Protein AF-A0A972MCS2-F1 (afdb_monomer_lite)

Structure (mmCIF, N/CA/C/O backbone):
data_AF-A0A972MCS2-F1
#
_entry.id   AF-A0A972MCS2-F1
#
loop_
_atom_site.group_PDB
_atom_site.id
_atom_site.type_symbol
_atom_site.label_atom_id
_atom_site.label_alt_id
_atom_site.label_comp_id
_atom_site.label_asym_id
_atom_site.label_entity_id
_atom_site.label_seq_id
_atom_site.pdbx_PDB_ins_code
_atom_site.Cartn_x
_atom_site.Cartn_y
_atom_site.Cartn_z
_atom_site.occupancy
_atom_site.B_iso_or_equiv
_atom_site.auth_seq_id
_atom_site.auth_comp_id
_atom_site.auth_asym_id
_atom_site.auth_atom_id
_atom_site.pdbx_PDB_model_num
ATOM 1 N N . MET A 1 1 ? -20.509 10.489 -13.230 1.00 62.28 1 MET A N 1
ATOM 2 C CA . MET A 1 1 ? -21.409 9.533 -12.546 1.00 62.28 1 MET A CA 1
ATOM 3 C C . MET A 1 1 ? -21.069 9.502 -11.069 1.00 62.28 1 MET A C 1
ATOM 5 O O . MET A 1 1 ? -19.892 9.524 -10.734 1.00 62.28 1 MET A O 1
ATOM 9 N N . ALA A 1 2 ? -22.072 9.491 -10.195 1.00 85.56 2 ALA A N 1
ATOM 10 C CA . ALA A 1 2 ? -21.842 9.295 -8.769 1.00 85.56 2 ALA A CA 1
ATOM 11 C C . ALA A 1 2 ? -21.714 7.794 -8.468 1.00 85.56 2 ALA A C 1
ATOM 13 O O . ALA A 1 2 ? -22.465 7.001 -9.027 1.00 85.56 2 ALA A O 1
ATOM 14 N N . LEU A 1 3 ? -20.792 7.420 -7.576 1.00 90.38 3 LEU A N 1
ATOM 15 C CA . LEU A 1 3 ? -20.652 6.035 -7.112 1.00 90.38 3 LEU A CA 1
ATOM 16 C C . LEU A 1 3 ? -21.937 5.548 -6.430 1.00 90.38 3 LEU A C 1
ATOM 18 O O . LEU A 1 3 ? -22.571 6.307 -5.677 1.00 90.38 3 LEU A O 1
ATOM 22 N N . SER A 1 4 ? -22.273 4.275 -6.638 1.00 93.69 4 SER A N 1
ATOM 23 C CA . SER A 1 4 ? -23.415 3.627 -5.995 1.00 93.69 4 SER A CA 1
ATOM 24 C C . SER A 1 4 ? -23.237 3.571 -4.472 1.00 93.69 4 SER A C 1
ATOM 26 O O . SER A 1 4 ? -22.130 3.685 -3.934 1.00 93.69 4 SER A O 1
ATOM 28 N N . LYS A 1 5 ? -24.336 3.375 -3.730 1.00 93.75 5 LYS A N 1
ATOM 29 C CA . LYS A 1 5 ? -24.258 3.176 -2.270 1.00 93.75 5 LYS A CA 1
ATOM 30 C C . LYS A 1 5 ? -23.410 1.948 -1.915 1.00 93.75 5 LYS A C 1
ATOM 32 O O . LYS A 1 5 ? -22.656 1.996 -0.946 1.00 93.75 5 LYS A O 1
ATOM 37 N N . LYS A 1 6 ? -23.497 0.885 -2.721 1.00 93.25 6 LYS A N 1
ATOM 38 C CA . LYS A 1 6 ? -22.739 -0.357 -2.532 1.00 93.25 6 LYS A CA 1
ATOM 39 C C . LYS A 1 6 ? -21.243 -0.122 -2.742 1.00 93.25 6 LYS A C 1
ATOM 41 O O . LYS A 1 6 ? -20.455 -0.499 -1.880 1.00 93.25 6 LYS A O 1
ATOM 46 N N . GLN A 1 7 ? -20.863 0.585 -3.808 1.00 94.31 7 GLN A N 1
ATOM 47 C CA . GLN A 1 7 ? -19.472 0.978 -4.069 1.00 94.31 7 GLN A CA 1
ATOM 48 C C . GLN A 1 7 ? -18.905 1.842 -2.944 1.00 94.31 7 GLN A C 1
ATOM 50 O O . GLN A 1 7 ? -17.825 1.558 -2.433 1.00 94.31 7 GLN A O 1
ATOM 55 N N . LYS A 1 8 ? -19.650 2.861 -2.498 1.00 94.75 8 LYS A N 1
ATOM 56 C CA . LYS A 1 8 ? -19.229 3.729 -1.385 1.00 94.75 8 LYS A CA 1
ATOM 57 C C . LYS A 1 8 ? -19.001 2.939 -0.097 1.00 94.75 8 LYS A C 1
ATOM 59 O O . LYS A 1 8 ? -17.999 3.163 0.579 1.00 94.75 8 LYS A O 1
ATOM 64 N N . GLN A 1 9 ? -19.895 2.005 0.229 1.00 95.88 9 GLN A N 1
ATOM 65 C CA . GLN A 1 9 ? -19.744 1.166 1.417 1.00 95.88 9 GLN A CA 1
ATOM 66 C C . GLN A 1 9 ? -18.555 0.206 1.293 1.00 95.88 9 GLN A C 1
ATOM 68 O O . GLN A 1 9 ? -17.789 0.066 2.243 1.00 95.88 9 GLN A O 1
ATOM 73 N N . ALA A 1 10 ? -18.363 -0.412 0.125 1.00 94.88 10 ALA A N 1
ATOM 74 C CA . ALA A 1 10 ? -17.229 -1.294 -0.132 1.00 94.88 10 ALA A CA 1
ATOM 75 C C . ALA A 1 10 ? -15.892 -0.545 -0.012 1.00 94.88 10 ALA A C 1
ATOM 77 O O . ALA A 1 10 ? -14.982 -1.027 0.658 1.00 94.88 10 ALA A O 1
ATOM 78 N N . ILE A 1 11 ? -15.799 0.666 -0.573 1.00 94.19 11 ILE A N 1
ATOM 79 C CA . ILE A 1 11 ? -14.618 1.529 -0.438 1.00 94.19 11 ILE A CA 1
ATOM 80 C C . ILE A 1 11 ? -14.395 1.910 1.029 1.00 94.19 11 ILE A C 1
ATOM 82 O O . ILE A 1 11 ? -13.271 1.825 1.513 1.00 94.19 11 ILE A O 1
ATOM 86 N N . LYS A 1 12 ? -15.447 2.280 1.771 1.00 95.31 12 LYS A N 1
ATOM 87 C CA . LYS A 1 12 ? -15.327 2.618 3.199 1.00 95.31 12 LYS A CA 1
ATOM 88 C C . LYS A 1 12 ? -14.786 1.442 4.018 1.00 95.31 12 LYS A C 1
ATOM 90 O O . LYS A 1 12 ? -13.861 1.631 4.803 1.00 95.31 12 LYS A O 1
ATOM 95 N N . ASN A 1 13 ? -15.334 0.246 3.809 1.00 95.81 13 ASN A N 1
ATOM 96 C CA . ASN A 1 13 ? -14.887 -0.968 4.492 1.00 95.81 13 ASN A CA 1
ATOM 97 C C . ASN A 1 13 ? -13.436 -1.303 4.134 1.00 95.81 13 ASN A C 1
ATOM 99 O O . ASN A 1 13 ? -12.649 -1.629 5.016 1.00 95.81 13 ASN A O 1
ATOM 103 N N . LEU A 1 14 ? -13.070 -1.160 2.858 1.00 93.62 14 LEU A N 1
ATOM 104 C CA . LEU A 1 14 ? -11.707 -1.370 2.387 1.00 93.62 14 LEU A CA 1
ATOM 105 C C . LEU A 1 14 ? -10.715 -0.424 3.077 1.00 93.62 14 LEU A C 1
ATOM 107 O O . LEU A 1 14 ? -9.687 -0.871 3.580 1.00 93.62 14 LEU A O 1
ATOM 111 N N . LEU A 1 15 ? -11.022 0.876 3.115 1.00 92.56 15 LEU A N 1
ATOM 112 C CA . LEU A 1 15 ? -10.172 1.877 3.764 1.00 92.56 15 LEU A CA 1
ATOM 113 C C . LEU A 1 15 ? -10.005 1.579 5.258 1.00 92.56 15 LEU A C 1
ATOM 115 O O . LEU A 1 15 ? -8.877 1.582 5.747 1.00 92.56 15 LEU A O 1
ATOM 119 N N . ALA A 1 16 ? -11.104 1.280 5.959 1.00 93.75 16 ALA A N 1
ATOM 120 C CA . ALA A 1 16 ? -11.075 0.930 7.378 1.00 93.75 16 ALA A CA 1
ATOM 121 C C . ALA A 1 16 ? -10.184 -0.293 7.628 1.00 93.75 16 ALA A C 1
ATOM 123 O O . ALA A 1 16 ? -9.227 -0.206 8.392 1.00 93.75 16 ALA A O 1
ATOM 124 N N . GLN A 1 17 ? -10.407 -1.378 6.884 1.00 93.12 17 GLN A N 1
ATOM 125 C CA . GLN A 1 17 ? -9.628 -2.607 7.011 1.00 93.12 17 GLN A CA 1
ATOM 126 C C . GLN A 1 17 ? -8.134 -2.381 6.734 1.00 93.12 17 GLN A C 1
ATOM 128 O O . GLN A 1 17 ? -7.281 -2.929 7.428 1.00 93.12 17 GLN A O 1
ATOM 133 N N . LYS A 1 18 ? -7.778 -1.573 5.726 1.00 90.81 18 LYS A N 1
ATOM 134 C CA . LYS A 1 18 ? -6.369 -1.271 5.417 1.00 90.81 18 LYS A CA 1
ATOM 135 C C . LYS A 1 18 ? -5.689 -0.493 6.536 1.00 90.81 18 LYS A C 1
ATOM 137 O O . LYS A 1 18 ? -4.538 -0.789 6.852 1.00 90.81 18 LYS A O 1
ATOM 142 N N . ILE A 1 19 ? -6.386 0.481 7.119 1.00 90.31 19 ILE A N 1
ATOM 143 C CA . ILE A 1 19 ? -5.873 1.278 8.236 1.00 90.31 19 ILE A CA 1
ATOM 144 C C . ILE A 1 19 ? -5.729 0.400 9.483 1.00 90.31 19 ILE A C 1
ATOM 146 O O . ILE A 1 19 ? -4.661 0.397 10.087 1.00 90.31 19 ILE A O 1
ATOM 150 N N . GLU A 1 20 ? -6.752 -0.384 9.824 1.00 92.44 20 GLU A N 1
ATOM 151 C CA . GLU A 1 20 ? -6.740 -1.305 10.969 1.00 92.44 20 GLU A CA 1
ATOM 152 C C . GLU A 1 20 ? -5.617 -2.335 10.858 1.00 92.44 20 GLU A C 1
ATOM 154 O O . GLU A 1 20 ? -4.823 -2.480 11.785 1.00 92.44 20 GLU A O 1
ATOM 159 N N . ASN A 1 21 ? -5.479 -2.984 9.699 1.00 91.06 21 ASN A N 1
ATOM 160 C CA . ASN A 1 21 ? -4.393 -3.932 9.461 1.00 91.06 21 ASN A CA 1
ATOM 161 C C . ASN A 1 21 ? -3.031 -3.258 9.616 1.00 91.06 21 ASN A C 1
ATOM 163 O O . ASN A 1 21 ? -2.140 -3.817 10.249 1.00 91.06 21 ASN A O 1
ATOM 167 N N . LYS A 1 22 ? -2.863 -2.045 9.073 1.00 88.75 22 LYS A N 1
ATOM 168 C CA . LYS A 1 22 ? -1.593 -1.330 9.192 1.00 88.75 22 LYS A CA 1
ATOM 169 C C . LYS A 1 22 ? -1.300 -0.964 10.641 1.00 88.75 22 LYS A C 1
ATOM 171 O O . LYS A 1 22 ? -0.171 -1.144 11.061 1.00 88.75 22 LYS A O 1
ATOM 176 N N . LEU A 1 23 ? -2.288 -0.507 11.406 1.00 89.38 23 LEU A N 1
ATOM 177 C CA . LEU A 1 23 ? -2.135 -0.226 12.836 1.00 89.38 23 LEU A CA 1
ATOM 178 C C . LEU A 1 23 ? -1.765 -1.483 13.635 1.00 89.38 23 LEU A C 1
ATOM 180 O O . LEU A 1 23 ? -0.902 -1.411 14.503 1.00 89.38 23 LEU A O 1
ATOM 184 N N . ALA A 1 24 ? -2.387 -2.622 13.327 1.00 91.19 24 ALA A N 1
ATOM 185 C CA . ALA A 1 24 ? -2.178 -3.873 14.050 1.00 91.19 24 ALA A CA 1
ATOM 186 C C . ALA A 1 24 ? -0.823 -4.532 13.752 1.00 91.19 24 ALA A C 1
ATOM 188 O O . ALA A 1 24 ? -0.244 -5.162 14.633 1.00 91.19 24 ALA A O 1
ATOM 189 N N . THR A 1 25 ? -0.321 -4.414 12.519 1.00 89.38 25 THR A N 1
ATOM 190 C CA . THR A 1 25 ? 0.887 -5.127 12.072 1.00 89.38 25 THR A CA 1
ATOM 191 C C . THR A 1 25 ? 2.080 -4.213 11.815 1.00 89.38 25 THR A C 1
ATOM 193 O O . THR A 1 25 ? 3.063 -4.661 11.224 1.00 89.38 25 THR A O 1
ATOM 196 N N . TYR A 1 26 ? 1.990 -2.919 12.130 1.00 87.62 26 TYR A N 1
ATOM 197 C CA . TYR A 1 26 ? 3.087 -2.003 11.851 1.00 87.62 26 TYR A CA 1
ATOM 198 C C . TYR A 1 26 ? 4.284 -2.308 12.749 1.00 87.62 26 TYR A C 1
ATOM 200 O O . TYR A 1 26 ? 4.217 -2.160 13.967 1.00 87.62 26 TYR A O 1
ATOM 208 N N . ASP A 1 27 ? 5.389 -2.663 12.105 1.00 82.62 27 ASP A N 1
ATOM 209 C CA . ASP A 1 27 ? 6.705 -2.729 12.715 1.00 82.62 27 ASP A CA 1
ATOM 210 C C . ASP A 1 27 ? 7.585 -1.619 12.134 1.00 82.62 27 ASP A C 1
ATOM 212 O O . ASP A 1 27 ? 7.452 -1.232 10.966 1.00 82.62 27 ASP A O 1
ATOM 216 N N . ARG A 1 28 ? 8.462 -1.060 12.965 1.00 80.00 28 ARG A N 1
ATOM 217 C CA . ARG A 1 28 ? 9.336 0.033 12.544 1.00 80.00 28 ARG A CA 1
ATOM 218 C C . ARG A 1 28 ? 10.394 -0.496 11.584 1.00 80.00 28 ARG A C 1
ATOM 220 O O . ARG A 1 28 ? 11.207 -1.329 11.954 1.00 80.00 28 ARG A O 1
ATOM 227 N N . GLU A 1 29 ? 10.450 0.088 10.389 1.00 74.94 29 GLU A N 1
ATOM 228 C CA . GLU A 1 29 ? 11.453 -0.262 9.371 1.00 74.94 29 GLU A CA 1
ATOM 229 C C . GLU A 1 29 ? 12.895 0.020 9.834 1.00 74.94 29 GLU A C 1
ATOM 231 O O . GLU A 1 29 ? 13.819 -0.706 9.478 1.00 74.94 29 GLU A O 1
ATOM 236 N N . THR A 1 30 ? 13.104 1.069 10.637 1.00 81.12 30 THR A N 1
ATOM 237 C CA . THR A 1 30 ? 14.406 1.393 11.234 1.00 81.12 30 THR A CA 1
ATOM 238 C C . THR A 1 30 ? 14.246 2.186 12.529 1.00 81.12 30 THR A C 1
ATOM 240 O O . THR A 1 30 ? 13.333 3.003 12.678 1.00 81.12 30 THR A O 1
ATOM 243 N N . THR A 1 31 ? 15.161 1.968 13.472 1.00 79.81 31 THR A N 1
ATOM 244 C CA . THR A 1 31 ? 15.305 2.771 14.697 1.00 79.81 31 THR A CA 1
ATOM 245 C C . THR A 1 31 ? 16.352 3.877 14.552 1.00 79.81 31 THR A C 1
ATOM 247 O O . THR A 1 31 ? 16.328 4.846 15.310 1.00 79.81 31 THR A O 1
ATOM 250 N N . SER A 1 32 ? 17.249 3.776 13.565 1.00 87.31 32 SER A N 1
ATOM 251 C CA . SER A 1 32 ? 18.300 4.762 13.315 1.00 87.31 32 SER A CA 1
ATOM 252 C C . SER A 1 32 ? 17.828 5.793 12.292 1.00 87.31 32 SER A C 1
ATOM 254 O O . SER A 1 32 ? 17.766 5.520 11.093 1.00 87.31 32 SER A O 1
ATOM 256 N N . MET A 1 33 ? 17.473 6.987 12.776 1.00 89.38 33 MET A N 1
ATOM 257 C CA . MET A 1 33 ? 16.947 8.094 11.963 1.00 89.38 33 MET A CA 1
ATOM 258 C C . MET A 1 33 ? 17.646 9.441 12.257 1.00 89.38 33 MET A C 1
ATOM 260 O O . MET A 1 33 ? 16.973 10.441 12.518 1.00 89.38 33 MET A O 1
ATOM 264 N N . PRO A 1 34 ? 18.994 9.517 12.221 1.00 91.88 34 PRO A N 1
ATOM 265 C CA . PRO A 1 34 ? 19.742 10.698 12.669 1.00 91.88 34 PRO A CA 1
ATOM 266 C C . PRO A 1 34 ? 19.445 11.956 11.840 1.00 91.88 34 PRO A C 1
ATOM 268 O O . PRO A 1 34 ? 19.352 13.054 12.386 1.00 91.88 34 PRO A O 1
ATOM 271 N N . PHE A 1 35 ? 19.241 11.804 10.528 1.00 92.19 35 PHE A N 1
ATOM 272 C CA . PHE A 1 35 ? 18.894 12.923 9.652 1.00 92.19 35 PHE A CA 1
ATOM 273 C C . PHE A 1 35 ? 17.493 13.473 9.949 1.00 92.19 35 PHE A C 1
ATOM 275 O O . PHE A 1 35 ? 17.329 14.677 10.118 1.00 92.19 35 PHE A O 1
ATOM 282 N N . LEU A 1 36 ? 16.493 12.592 10.067 1.00 90.38 36 LEU A N 1
ATOM 283 C CA . LEU A 1 36 ? 15.114 12.978 10.386 1.00 90.38 36 LEU A CA 1
ATOM 284 C C . LEU A 1 36 ? 15.023 13.634 11.766 1.00 90.38 36 LEU A C 1
ATOM 286 O O . LEU A 1 36 ? 14.369 14.665 11.891 1.00 90.38 36 LEU A O 1
ATOM 290 N N . ALA A 1 37 ? 15.738 13.104 12.763 1.00 92.19 37 ALA A N 1
ATOM 291 C CA . ALA A 1 37 ? 15.818 13.710 14.090 1.00 92.19 37 ALA A CA 1
ATOM 292 C C . ALA A 1 37 ? 16.382 15.139 14.029 1.00 92.19 37 ALA A C 1
ATOM 294 O O . ALA A 1 37 ? 15.846 16.046 14.665 1.00 92.19 37 ALA A O 1
ATOM 295 N N . ARG A 1 38 ? 17.425 15.369 13.216 1.00 94.88 38 ARG A N 1
ATOM 296 C CA . ARG A 1 38 ? 18.008 16.706 13.033 1.00 94.88 38 ARG A CA 1
ATOM 297 C C . ARG A 1 38 ? 17.116 17.647 12.222 1.00 94.88 38 ARG A C 1
ATOM 299 O O . ARG A 1 38 ? 17.136 18.846 12.479 1.00 94.88 38 ARG A O 1
ATOM 306 N N . LEU A 1 39 ? 16.362 17.124 11.259 1.00 95.06 39 LEU A N 1
ATOM 307 C CA . LEU A 1 39 ? 15.473 17.904 10.399 1.00 95.06 39 LEU A CA 1
ATOM 308 C C . LEU A 1 39 ? 14.202 18.342 11.136 1.00 95.06 39 LEU A C 1
ATOM 310 O O . LEU A 1 39 ? 13.853 19.519 11.115 1.00 95.06 39 LEU A O 1
ATOM 314 N N . ILE A 1 40 ? 13.516 17.394 11.776 1.00 94.25 40 ILE A N 1
ATOM 315 C CA . ILE A 1 40 ? 12.207 17.599 12.411 1.00 94.25 40 ILE A CA 1
ATOM 316 C C . ILE A 1 40 ? 12.362 18.251 13.791 1.00 94.25 40 ILE A C 1
ATOM 318 O O . ILE A 1 40 ? 11.514 19.052 14.175 1.00 94.25 40 ILE A O 1
ATOM 322 N N . GLN A 1 41 ? 13.443 17.934 14.518 1.00 93.56 41 GLN A N 1
ATOM 323 C CA . GLN A 1 41 ? 13.779 18.487 15.844 1.00 93.56 41 GLN A CA 1
ATOM 324 C C . GLN A 1 41 ? 12.709 18.262 16.931 1.00 93.56 41 GLN A C 1
ATOM 326 O O . GLN A 1 41 ? 12.757 18.866 17.998 1.00 93.56 41 GLN A O 1
ATOM 331 N N . ASP A 1 42 ? 11.765 17.359 16.675 1.00 94.12 42 ASP A N 1
ATOM 332 C CA . ASP A 1 42 ? 10.686 16.954 17.570 1.00 94.12 42 ASP A CA 1
ATOM 333 C C . ASP A 1 42 ? 10.690 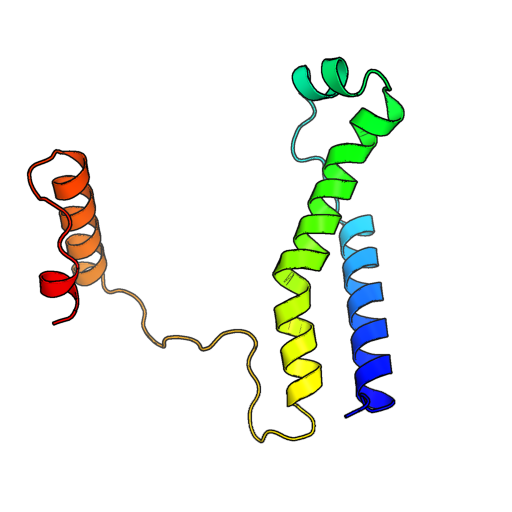15.423 17.633 1.00 94.12 42 ASP A C 1
ATOM 335 O O . ASP A 1 42 ? 10.527 14.740 16.613 1.00 94.12 42 ASP A O 1
ATOM 339 N N . ASN A 1 43 ? 10.950 14.887 18.826 1.00 89.06 43 ASN A N 1
ATOM 340 C CA . ASN A 1 43 ? 11.139 13.453 19.031 1.00 89.06 43 ASN A CA 1
ATOM 341 C C . ASN A 1 43 ? 9.861 12.658 18.748 1.00 89.06 43 ASN A C 1
ATOM 343 O O . ASN A 1 43 ? 9.943 11.572 18.174 1.00 89.06 43 ASN A O 1
ATOM 347 N N . GLU A 1 44 ? 8.692 13.195 19.096 1.00 91.69 44 GLU A N 1
ATOM 348 C CA . GLU A 1 44 ? 7.408 12.523 18.887 1.00 91.69 44 GLU A CA 1
ATOM 349 C C . GLU A 1 44 ? 7.069 12.465 17.397 1.00 91.69 44 GLU A C 1
ATOM 351 O O . GLU A 1 44 ? 6.753 11.399 16.860 1.00 91.69 44 GLU A O 1
ATOM 356 N N . LYS A 1 45 ? 7.233 13.586 16.687 1.00 91.94 45 LYS A N 1
ATOM 357 C CA . LYS A 1 45 ? 7.007 13.649 15.234 1.00 91.94 45 LYS A CA 1
ATOM 358 C C . LYS A 1 45 ? 8.005 12.789 14.462 1.00 91.94 45 LYS A C 1
ATOM 360 O O . LYS A 1 45 ? 7.615 12.100 13.521 1.00 91.94 45 LYS A O 1
ATOM 365 N N . THR A 1 46 ? 9.272 12.774 14.879 1.00 91.75 46 THR A N 1
ATOM 366 C CA . THR A 1 46 ? 10.305 11.904 14.288 1.00 91.75 46 THR A CA 1
ATOM 367 C C . THR A 1 46 ? 9.963 10.429 14.495 1.00 91.75 46 THR A C 1
ATOM 369 O O . THR A 1 46 ? 10.082 9.624 13.574 1.00 91.75 46 THR A O 1
ATOM 372 N N . ALA A 1 47 ? 9.481 10.069 15.686 1.00 89.12 47 ALA A N 1
ATOM 373 C CA . ALA A 1 47 ? 9.077 8.712 16.032 1.00 89.12 47 ALA A CA 1
ATOM 374 C C . ALA A 1 47 ? 7.821 8.232 15.276 1.00 89.12 47 ALA A C 1
ATOM 376 O O . ALA A 1 47 ? 7.697 7.028 15.018 1.00 89.12 47 ALA A O 1
ATOM 377 N N . ALA A 1 48 ? 6.908 9.148 14.935 1.00 91.00 48 ALA A N 1
ATOM 378 C CA . ALA A 1 48 ? 5.677 8.875 14.190 1.00 91.00 48 ALA A CA 1
ATOM 379 C C . ALA A 1 48 ? 5.869 8.875 12.663 1.00 91.00 48 ALA A C 1
ATOM 381 O O . ALA A 1 48 ? 5.090 8.246 11.944 1.00 91.00 48 ALA A O 1
ATOM 382 N N . TYR A 1 49 ? 6.906 9.553 12.159 1.00 91.12 49 TYR A N 1
ATOM 383 C CA . TYR A 1 49 ? 7.140 9.729 10.724 1.00 91.12 49 TYR A CA 1
ATOM 384 C C . TYR A 1 49 ? 7.108 8.420 9.915 1.00 91.12 49 TYR A C 1
ATOM 386 O O . TYR A 1 49 ? 6.379 8.379 8.922 1.00 91.12 49 TYR A O 1
ATOM 394 N N . PRO A 1 50 ? 7.805 7.332 10.303 1.00 90.00 50 PRO A N 1
ATOM 395 C CA . PRO A 1 50 ? 7.859 6.143 9.455 1.00 90.00 50 PRO A CA 1
ATOM 396 C C . PRO A 1 50 ? 6.501 5.435 9.362 1.00 90.00 50 PRO A C 1
ATOM 398 O O . PRO A 1 50 ? 6.145 4.919 8.305 1.00 90.00 50 PRO A O 1
ATOM 401 N N . PHE A 1 51 ? 5.679 5.512 10.415 1.00 90.25 51 PHE A N 1
ATOM 402 C CA . PHE A 1 51 ? 4.304 5.015 10.378 1.00 90.25 51 PHE A CA 1
ATOM 403 C C . PHE A 1 51 ? 3.455 5.816 9.385 1.00 90.25 51 PHE A C 1
ATOM 405 O O . PHE A 1 51 ? 2.818 5.231 8.507 1.00 90.25 51 PHE A O 1
ATOM 412 N N . ILE A 1 52 ? 3.500 7.150 9.474 1.00 90.56 52 ILE A N 1
ATOM 413 C CA . ILE A 1 52 ? 2.776 8.051 8.563 1.00 90.56 52 ILE A CA 1
ATOM 414 C C . ILE A 1 52 ? 3.221 7.820 7.116 1.00 90.56 5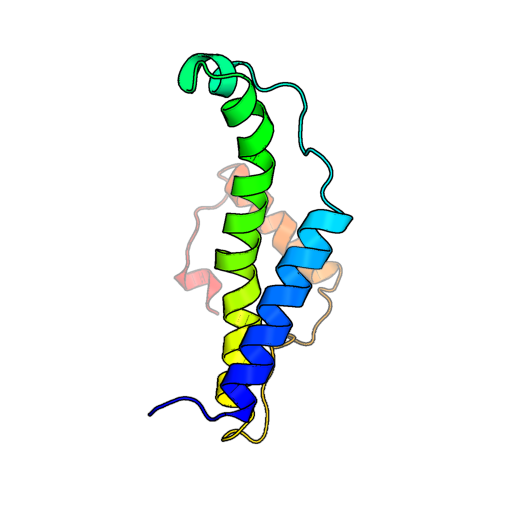2 ILE A C 1
ATOM 416 O O . ILE A 1 52 ? 2.382 7.725 6.221 1.00 90.56 52 ILE A O 1
ATOM 420 N N . HIS A 1 53 ? 4.526 7.680 6.883 1.00 89.75 53 HIS A N 1
ATOM 421 C CA . 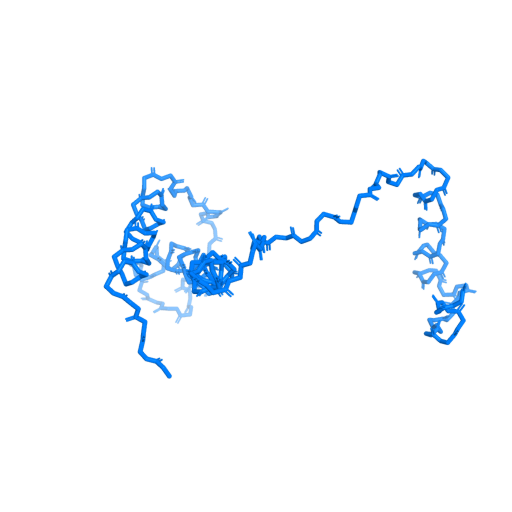HIS A 1 53 ? 5.077 7.391 5.564 1.00 89.75 53 HIS A CA 1
ATOM 422 C C . HIS A 1 53 ? 4.557 6.054 5.020 1.00 89.75 53 HIS A C 1
ATOM 424 O O . HIS A 1 53 ? 4.038 5.986 3.905 1.00 89.75 53 HIS A O 1
ATOM 430 N N . SER A 1 54 ? 4.612 5.001 5.834 1.00 89.31 54 SER A N 1
ATOM 431 C CA . SER A 1 54 ? 4.132 3.673 5.454 1.00 89.31 54 SER A CA 1
ATOM 432 C C . SER A 1 54 ? 2.621 3.660 5.170 1.00 89.31 54 SER A C 1
ATOM 434 O O . SER A 1 54 ? 2.160 3.012 4.221 1.00 89.31 54 SER A O 1
ATOM 436 N N . MET A 1 55 ? 1.832 4.419 5.941 1.00 89.88 55 MET A N 1
ATOM 437 C CA . MET A 1 55 ? 0.413 4.653 5.663 1.00 89.88 55 MET A CA 1
ATOM 438 C C . MET A 1 55 ? 0.206 5.386 4.338 1.00 89.88 55 MET A C 1
ATOM 440 O O . MET A 1 55 ? -0.586 4.926 3.518 1.00 89.88 55 MET A O 1
ATOM 444 N N . ALA A 1 56 ? 0.920 6.488 4.099 1.00 88.69 56 ALA A N 1
ATOM 445 C CA . ALA A 1 56 ? 0.793 7.276 2.876 1.00 88.69 56 ALA A CA 1
ATOM 446 C C . ALA A 1 56 ? 1.090 6.433 1.627 1.00 88.69 56 ALA A C 1
ATOM 448 O O . ALA A 1 56 ? 0.318 6.464 0.671 1.00 88.69 56 ALA A O 1
ATOM 449 N N . THR A 1 57 ? 2.134 5.603 1.662 1.00 86.69 57 THR A N 1
ATOM 450 C CA . THR A 1 57 ? 2.456 4.666 0.573 1.00 86.69 57 THR A CA 1
ATOM 451 C C . THR A 1 57 ? 1.360 3.616 0.384 1.00 86.69 57 THR A C 1
ATOM 453 O O . THR A 1 57 ? 0.969 3.322 -0.747 1.00 86.69 57 THR A O 1
ATOM 456 N N . THR A 1 58 ? 0.798 3.089 1.476 1.00 87.25 58 THR A N 1
ATOM 457 C CA . THR A 1 58 ? -0.312 2.124 1.417 1.00 87.25 58 THR A CA 1
ATOM 458 C C . THR A 1 58 ? -1.555 2.745 0.773 1.00 87.25 58 THR A C 1
ATOM 460 O O . THR A 1 58 ? -2.117 2.175 -0.164 1.00 87.25 58 THR A O 1
ATOM 463 N N . LEU A 1 59 ? -1.967 3.930 1.232 1.00 85.62 59 LEU A N 1
ATOM 464 C CA . LEU A 1 59 ? -3.141 4.637 0.715 1.00 85.62 59 LEU A CA 1
ATOM 465 C C . LEU A 1 59 ? -2.928 5.136 -0.725 1.00 85.62 59 LEU A C 1
ATOM 467 O O . LEU A 1 59 ? -3.845 5.071 -1.538 1.00 85.62 59 LEU A O 1
ATOM 471 N N . GLY A 1 60 ? -1.729 5.617 -1.056 1.00 81.12 60 GLY A N 1
ATOM 472 C CA . GLY A 1 60 ? -1.424 6.191 -2.366 1.00 81.12 60 GLY A CA 1
ATOM 473 C C . GLY A 1 60 ? -1.197 5.146 -3.457 1.00 81.12 60 GLY A C 1
ATOM 474 O O . GLY A 1 60 ? -1.743 5.267 -4.550 1.00 81.12 60 GLY A O 1
ATOM 475 N N . MET A 1 61 ? -0.412 4.102 -3.175 1.00 80.00 61 MET A N 1
ATOM 476 C CA . MET A 1 61 ? 0.011 3.138 -4.197 1.00 80.00 61 MET A CA 1
ATOM 477 C C . MET A 1 61 ? -0.878 1.892 -4.253 1.00 80.00 61 MET A C 1
ATOM 479 O O . MET A 1 61 ? -1.201 1.409 -5.339 1.00 80.00 61 MET A O 1
ATOM 483 N N . LEU A 1 62 ? -1.277 1.347 -3.100 1.00 77.38 62 LEU A N 1
ATOM 484 C CA . LEU A 1 62 ? -1.974 0.056 -3.055 1.00 77.38 62 LEU A CA 1
ATOM 485 C C . LEU A 1 62 ? -3.492 0.204 -3.180 1.00 77.38 62 LEU A C 1
ATOM 487 O O . LEU A 1 62 ? -4.130 -0.603 -3.855 1.00 77.38 62 LEU A O 1
ATOM 491 N N . ILE A 1 63 ? -4.079 1.235 -2.571 1.00 88.31 63 ILE A N 1
ATOM 492 C CA . ILE A 1 63 ? -5.542 1.371 -2.507 1.00 88.31 63 ILE A CA 1
ATOM 493 C C . ILE A 1 63 ? -6.161 1.751 -3.847 1.00 88.31 63 ILE A C 1
ATOM 495 O O . ILE A 1 63 ? -7.252 1.273 -4.149 1.00 88.31 63 ILE A O 1
ATOM 499 N N . TYR A 1 64 ? -5.471 2.525 -4.687 1.00 87.00 64 TYR A N 1
ATOM 500 C CA . TYR A 1 64 ? -6.008 2.926 -5.989 1.00 87.00 64 TYR A CA 1
ATOM 501 C C . TYR A 1 64 ? -6.428 1.721 -6.846 1.00 87.00 64 TYR A C 1
ATOM 503 O O . TYR A 1 64 ? -7.526 1.711 -7.400 1.00 87.00 64 TYR A O 1
ATOM 511 N N . LYS A 1 65 ? -5.600 0.666 -6.881 1.00 86.12 65 LYS A N 1
ATOM 512 C CA . LYS A 1 65 ? -5.888 -0.576 -7.620 1.00 86.12 65 LYS A CA 1
ATOM 513 C C . LYS A 1 65 ? -7.094 -1.336 -7.074 1.00 86.12 65 LYS A C 1
ATOM 515 O O . LYS A 1 65 ? -7.809 -2.003 -7.809 1.00 86.12 65 LYS A O 1
ATOM 520 N N . GLU A 1 66 ? -7.289 -1.307 -5.763 1.00 90.12 66 GLU A N 1
ATOM 521 C CA . GLU A 1 66 ? -8.400 -2.020 -5.137 1.00 90.12 66 GLU A CA 1
ATOM 522 C C . GLU A 1 66 ? -9.712 -1.246 -5.297 1.00 90.12 66 GLU A C 1
ATOM 524 O O . GLU A 1 66 ? -10.753 -1.844 -5.569 1.00 90.12 66 GLU A O 1
ATOM 529 N N . VAL A 1 67 ? -9.653 0.084 -5.206 1.00 92.12 67 VAL A N 1
ATOM 530 C CA . VAL A 1 67 ? -10.795 0.970 -5.454 1.00 92.12 67 VAL A CA 1
ATOM 531 C C . VAL A 1 67 ? -11.216 0.921 -6.920 1.00 92.12 67 VAL A C 1
ATOM 533 O O . VAL A 1 67 ? -12.412 0.848 -7.187 1.00 92.12 67 VAL A O 1
ATOM 536 N N . SER A 1 68 ? -10.277 0.904 -7.871 1.00 89.94 68 SER A N 1
ATOM 537 C CA . SER A 1 68 ? -10.611 0.834 -9.300 1.00 89.94 68 SER A CA 1
ATOM 538 C C . SER A 1 68 ? -11.405 -0.428 -9.647 1.00 89.94 68 SER A C 1
ATOM 540 O O . SER A 1 68 ? -12.393 -0.339 -10.374 1.00 89.94 68 SER A O 1
ATOM 542 N N . VAL A 1 69 ? -11.055 -1.575 -9.053 1.00 91.62 69 VAL A N 1
ATOM 543 C CA . VAL A 1 69 ? -11.827 -2.820 -9.189 1.00 91.62 69 VAL A CA 1
ATOM 544 C C . VAL A 1 69 ? -13.245 -2.646 -8.652 1.00 91.62 69 VAL A C 1
ATOM 546 O O . VAL A 1 69 ? -14.191 -3.005 -9.345 1.00 91.62 69 VAL A O 1
ATOM 549 N N . ILE A 1 70 ? -13.425 -2.052 -7.467 1.00 93.19 70 ILE A N 1
ATOM 550 C CA . ILE A 1 70 ? -14.764 -1.8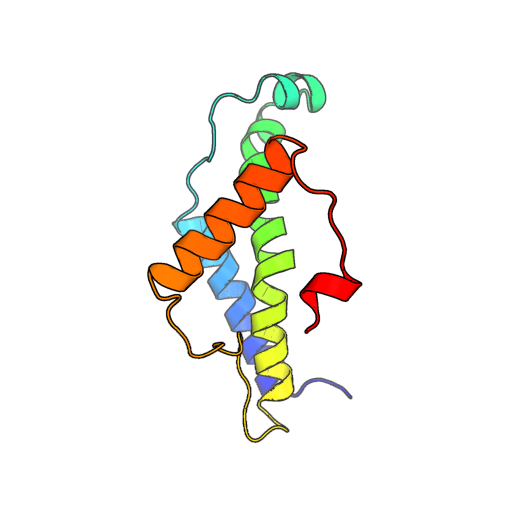19 -6.889 1.00 93.19 70 ILE A CA 1
ATOM 551 C C . ILE A 1 70 ? -15.616 -0.919 -7.797 1.00 93.19 70 ILE A C 1
ATOM 553 O O . ILE A 1 70 ? -16.810 -1.163 -7.969 1.00 93.19 70 ILE A O 1
ATOM 557 N N . VAL A 1 71 ? -15.010 0.117 -8.381 1.00 92.62 71 VAL A N 1
ATOM 558 C CA . VAL A 1 71 ? -15.699 1.046 -9.287 1.00 92.62 71 VAL A CA 1
ATOM 559 C C . VAL A 1 71 ? -16.112 0.354 -10.589 1.00 92.62 71 VAL A C 1
ATOM 561 O O . VAL A 1 71 ? -17.230 0.556 -11.060 1.00 92.62 71 VAL A O 1
ATOM 564 N N . ALA A 1 72 ? -15.242 -0.477 -11.160 1.00 91.06 72 ALA A N 1
ATOM 565 C CA . ALA A 1 72 ? -15.501 -1.142 -12.434 1.00 91.06 72 ALA A CA 1
ATOM 566 C C . ALA A 1 72 ? -16.458 -2.347 -12.306 1.00 91.06 72 ALA A C 1
ATOM 568 O O . ALA A 1 72 ? -17.267 -2.575 -13.199 1.00 91.06 72 ALA A O 1
ATOM 569 N N . SER A 1 73 ? -16.448 -3.055 -11.169 1.00 89.88 73 SER A N 1
ATOM 570 C CA . SER A 1 73 ? -17.179 -4.325 -10.979 1.00 89.88 73 SER A CA 1
ATOM 571 C C . SER A 1 73 ? -18.707 -4.235 -11.104 1.00 89.88 73 SER A C 1
ATOM 573 O O . SER A 1 73 ? -19.367 -5.265 -11.147 1.00 89.88 73 SER A O 1
ATOM 575 N N . GLU A 1 74 ? -19.302 -3.039 -11.099 1.00 88.12 74 GLU A N 1
ATOM 576 C CA . GLU A 1 74 ? -20.752 -2.894 -11.309 1.00 88.12 74 GLU A CA 1
ATOM 577 C C . GLU A 1 74 ? -21.155 -2.851 -12.787 1.00 88.12 74 GLU A C 1
ATOM 579 O O . GLU A 1 74 ? -22.302 -3.158 -13.093 1.00 88.12 74 GLU A O 1
ATOM 584 N N . ASN A 1 75 ? -20.245 -2.469 -13.689 1.00 88.12 75 ASN A N 1
ATOM 585 C CA . ASN A 1 75 ? -20.558 -2.237 -15.107 1.00 88.12 75 ASN A CA 1
ATOM 586 C C . ASN A 1 75 ? -19.703 -3.074 -16.066 1.00 88.12 75 ASN A C 1
ATOM 588 O O . ASN A 1 75 ? -19.843 -2.934 -17.278 1.00 88.12 75 ASN A O 1
ATOM 592 N N . SER A 1 76 ? -18.806 -3.901 -15.535 1.00 88.06 76 SER A N 1
ATOM 593 C CA . SER A 1 76 ? -17.882 -4.716 -16.313 1.00 88.06 76 SER A CA 1
ATOM 594 C C . SER A 1 76 ? -18.071 -6.187 -15.975 1.00 88.06 76 SER A C 1
ATOM 596 O O . SER A 1 76 ? -18.182 -6.536 -14.800 1.00 88.06 76 SER A O 1
ATOM 598 N N . ASP A 1 77 ? -18.029 -7.040 -16.996 1.00 85.31 77 ASP A N 1
ATOM 599 C CA . ASP A 1 77 ? -18.118 -8.496 -16.834 1.00 85.31 77 ASP A CA 1
ATOM 600 C C . ASP A 1 77 ? -16.907 -9.061 -16.072 1.00 85.31 77 ASP A C 1
ATOM 602 O O . ASP A 1 77 ? -17.034 -9.998 -15.286 1.00 85.31 77 ASP A O 1
ATOM 606 N N . GLU A 1 78 ? -15.732 -8.445 -16.248 1.00 82.50 78 GLU A N 1
ATOM 607 C CA . GLU A 1 78 ? -14.490 -8.837 -15.586 1.00 82.50 78 GLU A CA 1
ATOM 608 C C . GLU A 1 78 ? -13.723 -7.630 -15.029 1.00 82.50 78 GLU A C 1
ATOM 610 O O . GLU A 1 78 ? -13.633 -6.573 -15.659 1.00 82.50 78 GLU A O 1
ATOM 615 N N . CYS A 1 79 ? -13.147 -7.783 -13.831 1.00 84.69 79 CYS A N 1
ATOM 616 C CA . CYS A 1 79 ? -12.358 -6.756 -13.147 1.00 84.69 79 CYS A CA 1
ATOM 617 C C . CYS A 1 79 ? -11.222 -7.384 -12.334 1.00 84.69 79 CYS A C 1
ATOM 619 O O . CYS A 1 79 ? -11.464 -8.115 -11.374 1.00 84.69 79 CYS A O 1
ATOM 621 N N . PHE A 1 80 ? -9.974 -7.035 -12.654 1.00 80.38 80 PHE A N 1
ATOM 622 C CA . PHE A 1 80 ? -8.794 -7.598 -11.994 1.00 80.38 80 PHE A CA 1
ATOM 623 C C . PHE A 1 80 ? -7.859 -6.508 -11.468 1.00 80.38 80 PHE A C 1
ATOM 625 O O . PHE A 1 80 ? -7.688 -5.459 -12.084 1.00 80.38 80 PHE A O 1
ATOM 632 N N . ARG A 1 81 ? -7.210 -6.775 -10.326 1.00 79.31 81 ARG A N 1
ATOM 633 C CA . ARG A 1 81 ? -6.216 -5.861 -9.727 1.00 79.31 81 ARG A CA 1
ATOM 634 C C . ARG A 1 81 ? -4.902 -5.837 -10.504 1.00 79.31 81 ARG A C 1
ATOM 636 O O . ARG A 1 81 ? -4.229 -4.813 -10.539 1.00 79.31 81 ARG A O 1
ATOM 643 N N . ASN A 1 82 ? -4.535 -6.978 -11.081 1.00 70.56 82 ASN A N 1
ATOM 644 C CA . ASN A 1 82 ? -3.371 -7.166 -11.934 1.00 70.56 82 ASN A CA 1
ATOM 645 C C . ASN A 1 82 ? -3.791 -8.120 -13.057 1.00 70.56 82 ASN A C 1
ATOM 647 O O . ASN A 1 82 ? -4.412 -9.145 -12.772 1.00 70.56 82 ASN A O 1
ATOM 651 N N . TYR A 1 83 ? -3.442 -7.810 -14.303 1.00 65.44 83 TYR A N 1
ATOM 652 C CA . TYR A 1 83 ? -3.509 -8.798 -15.373 1.00 65.44 83 TYR A CA 1
ATOM 653 C C . TYR A 1 83 ? -2.302 -9.716 -15.200 1.00 65.44 83 TYR A C 1
ATOM 655 O O . TYR A 1 83 ? -1.157 -9.268 -15.304 1.00 65.44 83 TYR A O 1
ATOM 663 N N . GLY A 1 84 ? -2.544 -10.974 -14.836 1.00 60.09 84 GLY A N 1
ATOM 664 C CA . GLY A 1 84 ? -1.481 -11.965 -14.806 1.00 60.09 84 GLY A CA 1
ATOM 665 C C . GLY A 1 84 ? -0.995 -12.159 -16.232 1.00 60.09 84 GLY A C 1
ATOM 666 O O . GLY A 1 84 ? -1.696 -12.768 -17.033 1.00 60.09 84 GLY A O 1
ATOM 667 N N . VAL A 1 85 ? 0.185 -11.638 -16.564 1.00 60.59 85 VAL A N 1
ATOM 668 C CA . VAL A 1 85 ? 0.909 -12.084 -17.757 1.00 60.59 85 VAL A CA 1
ATOM 669 C C . VAL A 1 85 ? 1.249 -13.545 -17.479 1.00 60.59 85 VAL A C 1
ATOM 671 O O . VAL A 1 85 ? 2.194 -13.847 -16.756 1.00 60.59 85 VAL A O 1
ATOM 674 N N . GLY A 1 86 ? 0.365 -14.450 -17.900 1.00 54.72 86 GLY A N 1
ATOM 675 C CA . GLY A 1 86 ? 0.532 -15.880 -17.702 1.00 54.72 86 GLY A CA 1
ATOM 676 C C . GLY A 1 86 ? 1.844 -16.306 -18.344 1.00 54.72 86 GLY A C 1
ATOM 677 O O . GLY A 1 86 ? 2.003 -16.212 -19.556 1.00 54.72 86 GLY A O 1
ATOM 678 N N . GLY A 1 87 ? 2.802 -16.716 -17.521 1.00 66.81 87 GLY A N 1
ATOM 679 C CA . GLY A 1 87 ? 4.126 -17.105 -17.981 1.00 66.81 87 GLY A CA 1
ATOM 680 C C . GLY A 1 87 ? 5.124 -17.088 -16.835 1.00 66.81 87 GLY A C 1
ATOM 681 O O . GLY A 1 87 ? 5.345 -16.063 -16.196 1.00 66.81 87 GLY A O 1
ATOM 682 N N . VAL A 1 88 ? 5.740 -18.235 -16.566 1.00 72.88 88 VAL A N 1
ATOM 683 C CA . VAL A 1 88 ? 6.960 -18.285 -15.759 1.00 72.88 88 VAL A CA 1
ATOM 684 C C . VAL A 1 88 ? 8.116 -18.065 -16.724 1.00 72.88 88 VAL A C 1
ATOM 686 O O . VAL A 1 88 ? 8.181 -18.729 -17.758 1.00 72.88 88 VAL A O 1
ATOM 689 N N . LEU A 1 89 ? 9.026 -17.143 -16.406 1.00 78.19 89 LEU A N 1
ATOM 690 C CA . LEU A 1 89 ? 10.269 -17.030 -17.165 1.00 78.19 89 LEU A CA 1
ATOM 691 C C . LEU A 1 89 ? 11.033 -18.351 -17.039 1.00 78.19 89 LEU A C 1
ATOM 693 O O . LEU A 1 89 ? 11.436 -18.738 -15.938 1.00 78.19 89 LEU A O 1
ATOM 697 N N . SER A 1 90 ? 11.241 -19.028 -18.164 1.00 86.31 90 SER A N 1
ATOM 698 C CA . SER A 1 90 ? 12.160 -20.160 -18.250 1.00 86.31 90 SER A CA 1
ATOM 699 C C . SER A 1 90 ? 13.574 -19.722 -17.870 1.00 86.31 90 SER A C 1
ATOM 701 O O . SER A 1 90 ? 13.939 -18.548 -17.993 1.00 86.31 90 SER A O 1
ATOM 703 N N . ASP A 1 91 ? 14.410 -20.663 -17.443 1.00 89.06 91 ASP A N 1
ATOM 704 C CA . ASP A 1 91 ? 15.795 -20.343 -17.087 1.00 89.06 91 ASP A CA 1
ATOM 705 C C . ASP A 1 91 ? 16.592 -19.810 -18.288 1.00 89.06 91 ASP A C 1
ATOM 707 O O . ASP A 1 91 ? 17.448 -18.939 -18.126 1.00 89.06 91 ASP A O 1
ATOM 711 N N . ALA A 1 92 ? 16.229 -20.223 -19.508 1.00 90.19 92 ALA A N 1
ATOM 712 C CA . ALA A 1 92 ? 16.756 -19.645 -20.741 1.00 90.19 92 ALA A CA 1
ATOM 713 C C . ALA A 1 92 ? 16.405 -18.152 -20.870 1.00 90.19 92 ALA A C 1
ATOM 715 O O . ALA A 1 92 ? 17.287 -17.329 -21.115 1.00 90.19 92 ALA A O 1
ATOM 716 N N . GLN A 1 93 ? 15.145 -17.776 -20.633 1.00 87.56 93 GLN A N 1
ATOM 717 C CA . GLN A 1 93 ? 14.715 -16.373 -20.668 1.00 87.56 93 GLN A CA 1
ATOM 718 C C . GLN A 1 93 ? 15.400 -15.539 -19.575 1.00 87.56 93 GLN A C 1
ATOM 720 O O . GLN A 1 93 ? 15.870 -14.435 -19.849 1.00 87.56 93 GLN A O 1
ATOM 725 N N . LYS A 1 94 ? 15.544 -16.075 -18.354 1.00 90.12 94 LYS A N 1
ATOM 726 C CA . LYS A 1 94 ? 16.295 -15.405 -17.272 1.00 90.12 94 LYS A CA 1
ATOM 727 C C . LYS A 1 94 ? 17.767 -15.196 -17.633 1.00 90.12 94 LYS A C 1
ATOM 729 O O . LYS A 1 94 ? 18.333 -14.149 -17.308 1.00 90.12 94 LYS A O 1
ATOM 734 N N . SER A 1 95 ? 18.384 -16.171 -18.303 1.00 93.81 95 SER A N 1
ATOM 735 C CA . SER A 1 95 ? 19.773 -16.081 -18.762 1.00 93.81 95 SER A CA 1
ATOM 736 C C . SER A 1 95 ? 19.953 -14.967 -19.796 1.00 93.81 95 SER A C 1
ATOM 738 O O . SER A 1 95 ? 20.869 -14.154 -19.668 1.00 93.81 95 SER A O 1
ATOM 740 N N . VAL A 1 96 ? 19.029 -14.850 -20.758 1.00 92.38 96 VAL A N 1
ATOM 741 C CA . VAL A 1 96 ? 19.038 -13.763 -21.754 1.00 92.38 96 VAL A CA 1
ATOM 742 C C . VAL A 1 96 ? 18.920 -12.396 -21.081 1.00 92.38 96 VAL A C 1
ATOM 744 O O . VAL A 1 96 ? 19.748 -11.524 -21.341 1.00 92.38 96 VAL A O 1
ATOM 747 N N . ILE A 1 97 ? 17.963 -12.226 -20.162 1.00 90.44 97 ILE A N 1
ATOM 748 C CA . ILE A 1 97 ? 17.796 -10.976 -19.400 1.00 90.44 97 ILE A CA 1
ATOM 749 C C . ILE A 1 97 ? 19.086 -10.637 -18.644 1.00 90.44 97 ILE A C 1
ATOM 751 O O . ILE A 1 97 ? 19.591 -9.520 -18.745 1.00 90.44 97 ILE A O 1
ATOM 755 N N . SER A 1 98 ? 19.658 -11.611 -17.933 1.00 92.38 98 SER A N 1
ATOM 756 C CA . SER A 1 98 ? 20.889 -11.412 -17.157 1.00 92.38 98 SER A CA 1
ATOM 757 C C . SER A 1 98 ? 22.062 -11.005 -18.047 1.00 92.38 98 SER A C 1
ATOM 759 O O . SER A 1 98 ? 22.819 -10.100 -17.702 1.00 92.38 98 SER A O 1
ATOM 761 N N . LYS A 1 99 ? 22.193 -11.626 -19.226 1.00 94.31 99 LYS A N 1
ATOM 762 C CA . LYS A 1 99 ? 23.222 -11.276 -20.208 1.00 94.31 99 LYS A CA 1
ATOM 763 C C . LYS A 1 99 ? 23.059 -9.838 -20.698 1.00 94.31 99 LYS A C 1
ATOM 765 O O . LYS A 1 99 ? 24.037 -9.099 -20.688 1.00 94.31 99 LYS A O 1
ATOM 770 N N . ILE A 1 100 ? 21.844 -9.430 -21.070 1.00 91.38 100 ILE A N 1
ATOM 771 C CA . ILE A 1 100 ? 21.566 -8.060 -21.529 1.00 91.38 100 ILE A CA 1
ATOM 772 C C . ILE A 1 100 ? 21.910 -7.046 -20.431 1.00 91.38 100 ILE A C 1
ATOM 774 O O . ILE A 1 100 ? 22.626 -6.081 -20.693 1.00 91.38 100 ILE A O 1
ATOM 778 N N . VAL A 1 101 ? 21.458 -7.286 -19.196 1.00 92.44 101 VAL A N 1
ATOM 779 C CA . VAL A 1 101 ? 21.732 -6.408 -18.045 1.00 92.44 101 VAL A CA 1
ATOM 780 C C . VAL A 1 101 ? 23.234 -6.286 -17.783 1.00 92.44 101 VAL A C 1
ATOM 782 O O . VAL A 1 101 ? 23.731 -5.178 -17.578 1.00 92.44 101 VAL A O 1
ATOM 785 N N . ASN A 1 102 ? 23.971 -7.397 -17.840 1.00 95.38 102 ASN A N 1
ATOM 786 C CA . ASN A 1 102 ? 25.420 -7.390 -17.644 1.00 95.38 102 ASN A CA 1
ATOM 787 C C . ASN A 1 102 ? 26.145 -6.617 -18.753 1.00 95.38 102 ASN A C 1
ATOM 789 O O . ASN A 1 102 ? 27.010 -5.801 -18.454 1.00 95.38 102 ASN A O 1
ATOM 793 N N . GLN A 1 103 ? 25.757 -6.804 -20.015 1.00 93.81 103 GLN A N 1
ATOM 794 C CA . GLN A 1 103 ? 26.359 -6.091 -21.146 1.00 93.81 103 GLN A CA 1
ATOM 795 C C . GLN A 1 103 ? 26.109 -4.579 -21.087 1.00 93.81 103 GLN A C 1
ATOM 797 O O . GLN A 1 103 ? 27.015 -3.797 -21.371 1.00 93.81 103 GLN A O 1
ATOM 802 N N . LEU A 1 104 ? 24.906 -4.160 -20.680 1.00 92.88 104 LEU A N 1
ATOM 803 C CA . LEU A 1 104 ? 24.589 -2.746 -20.452 1.00 92.88 104 LEU A CA 1
ATOM 804 C 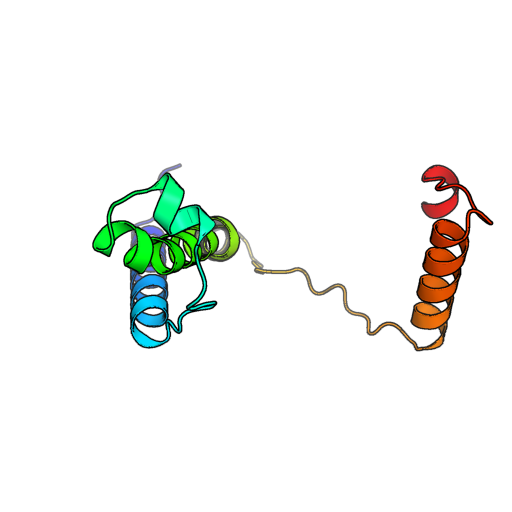C . LEU A 1 104 ? 25.420 -2.169 -19.299 1.00 92.88 104 LEU A C 1
ATOM 806 O O . LEU A 1 104 ? 25.982 -1.084 -19.427 1.00 92.88 104 LEU A O 1
ATOM 810 N N . ARG A 1 105 ? 25.537 -2.903 -18.184 1.00 91.88 105 ARG A N 1
ATOM 811 C CA . ARG A 1 105 ? 26.328 -2.483 -17.017 1.00 91.88 105 ARG A CA 1
ATOM 812 C C . ARG A 1 105 ? 27.818 -2.358 -17.339 1.00 91.88 105 ARG A C 1
ATOM 814 O O . ARG A 1 105 ? 28.460 -1.434 -16.849 1.00 91.88 105 ARG A O 1
ATOM 821 N N . ASN A 1 106 ? 28.349 -3.267 -18.151 1.00 94.44 106 ASN A N 1
ATOM 822 C CA . ASN A 1 106 ? 29.755 -3.283 -18.554 1.00 94.44 106 ASN A CA 1
ATOM 823 C C . ASN A 1 106 ? 30.070 -2.290 -19.687 1.00 94.44 106 ASN A C 1
ATOM 825 O O . ASN A 1 106 ? 31.233 -2.135 -20.047 1.00 94.44 106 ASN A O 1
ATOM 829 N N . GLY A 1 107 ? 29.060 -1.639 -20.278 1.00 90.62 107 GLY A N 1
ATOM 830 C CA . GLY A 1 107 ? 29.242 -0.751 -21.431 1.00 90.62 107 GLY A CA 1
ATOM 831 C C . GLY A 1 107 ? 29.537 -1.479 -22.749 1.00 90.62 107 GLY A C 1
ATOM 832 O O . GLY A 1 107 ? 29.861 -0.837 -23.742 1.00 90.62 107 GLY A O 1
ATOM 833 N N . GLU A 1 108 ? 29.392 -2.806 -22.787 1.00 92.38 108 GLU A N 1
ATOM 834 C CA . GLU A 1 108 ? 29.525 -3.629 -24.001 1.00 92.38 108 GLU A CA 1
ATOM 835 C C . GLU A 1 108 ? 28.356 -3.411 -24.974 1.00 92.38 108 GLU A C 1
ATOM 837 O O . GLU A 1 108 ? 28.431 -3.752 -26.155 1.00 92.38 108 GLU A O 1
ATOM 842 N N . ARG A 1 109 ? 27.250 -2.859 -24.468 1.00 86.75 109 ARG A N 1
ATOM 843 C CA . ARG A 1 109 ? 26.025 -2.599 -25.212 1.00 86.75 109 ARG A CA 1
ATOM 844 C C . ARG A 1 109 ? 25.451 -1.232 -24.842 1.00 86.75 109 ARG A C 1
ATOM 846 O O . ARG A 1 109 ? 25.437 -0.861 -23.674 1.00 86.75 109 ARG A O 1
ATOM 853 N N . ILE A 1 110 ? 24.897 -0.531 -25.833 1.00 87.19 110 ILE A N 1
ATOM 854 C CA . ILE A 1 110 ? 24.089 0.682 -25.643 1.00 87.19 110 ILE A CA 1
ATOM 855 C C . ILE A 1 110 ? 22.603 0.296 -25.662 1.00 87.19 110 ILE A C 1
ATOM 857 O O . ILE A 1 110 ? 22.191 -0.584 -26.424 1.00 87.19 110 ILE A O 1
ATOM 861 N N . ALA A 1 111 ? 21.807 0.925 -24.797 1.00 85.25 111 ALA A N 1
ATOM 862 C CA . ALA A 1 111 ? 20.364 0.725 -24.766 1.00 85.25 111 ALA A CA 1
ATOM 863 C C . ALA A 1 111 ? 19.722 1.237 -26.067 1.00 85.25 111 ALA A C 1
ATOM 865 O O . ALA A 1 111 ? 19.932 2.384 -26.452 1.00 85.25 111 ALA A O 1
ATOM 866 N N . ASP A 1 112 ? 18.935 0.383 -26.721 1.00 86.81 112 ASP A N 1
ATOM 867 C CA . ASP A 1 112 ? 18.248 0.683 -27.978 1.00 86.81 112 ASP A CA 1
ATOM 868 C C . ASP A 1 112 ? 16.827 0.118 -27.910 1.00 86.81 112 ASP A C 1
ATOM 870 O O . ASP A 1 112 ? 16.635 -1.095 -27.853 1.00 86.81 112 ASP A O 1
ATOM 874 N N . ILE A 1 113 ? 15.844 1.016 -27.868 1.00 80.44 113 ILE A N 1
ATOM 875 C CA . ILE A 1 113 ? 14.426 0.678 -27.702 1.00 80.44 113 ILE A CA 1
ATOM 876 C C . ILE A 1 113 ? 13.854 0.062 -2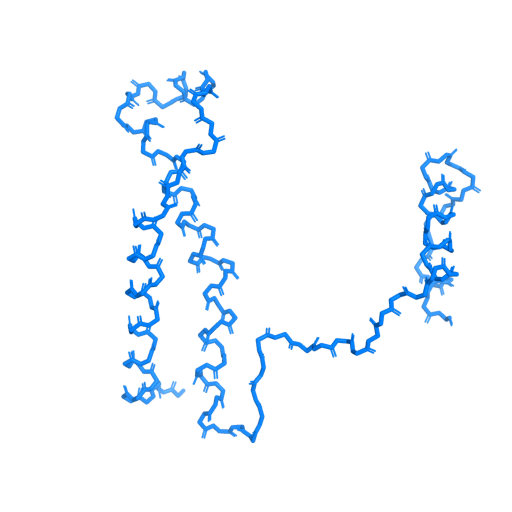8.984 1.00 80.44 113 ILE A C 1
ATOM 878 O O . ILE A 1 113 ? 13.004 -0.822 -28.907 1.00 80.44 113 ILE A O 1
ATOM 882 N N . GLU A 1 114 ? 14.311 0.498 -30.158 1.00 84.31 114 GLU A N 1
ATOM 883 C CA . GLU A 1 114 ? 13.775 0.026 -31.439 1.00 84.31 114 GLU A CA 1
ATOM 884 C C . GLU A 1 114 ? 14.226 -1.407 -31.731 1.00 84.31 114 GLU A C 1
ATOM 886 O O . GLU A 1 114 ? 13.467 -2.207 -32.276 1.00 84.31 114 GLU A O 1
ATOM 891 N N . LYS A 1 115 ? 15.430 -1.772 -31.280 1.00 78.88 115 LYS A N 1
ATOM 892 C CA . LYS A 1 115 ? 15.937 -3.145 -31.374 1.00 78.88 115 LYS A CA 1
ATOM 893 C C . LYS A 1 115 ? 15.237 -4.134 -30.430 1.00 78.88 115 LYS A C 1
ATOM 895 O O . LYS A 1 115 ? 15.257 -5.325 -30.702 1.00 78.88 115 LYS A O 1
ATOM 900 N N . GLU A 1 116 ? 14.644 -3.656 -29.338 1.00 75.75 116 GLU A N 1
ATOM 901 C CA . GLU A 1 116 ? 14.035 -4.482 -28.276 1.00 75.75 116 GLU A CA 1
ATOM 902 C C . GLU A 1 116 ? 12.505 -4.621 -28.397 1.00 75.75 116 GLU A C 1
ATOM 904 O O . GLU A 1 116 ? 11.881 -5.333 -27.613 1.00 75.75 116 GLU A O 1
ATOM 909 N N . LYS A 1 117 ? 11.880 -3.931 -29.360 1.00 71.06 117 LYS A N 1
ATOM 910 C CA . LYS A 1 117 ? 10.436 -4.038 -29.644 1.00 71.06 117 LYS A CA 1
ATOM 911 C C . LYS A 1 117 ? 10.061 -5.239 -30.522 1.00 71.06 117 LYS A C 1
ATOM 913 O O . LYS A 1 117 ? 8.881 -5.583 -30.557 1.00 71.06 117 LYS A O 1
ATOM 918 N N . ASN A 1 118 ? 11.029 -5.817 -31.238 1.00 46.38 118 ASN A N 1
ATOM 919 C CA . ASN A 1 118 ? 10.855 -6.946 -32.161 1.00 46.38 118 ASN A CA 1
ATOM 920 C C . ASN A 1 118 ? 11.350 -8.247 -31.531 1.00 46.38 118 ASN A C 1
ATOM 922 O O . ASN A 1 118 ? 10.730 -9.295 -31.814 1.00 46.38 118 ASN A O 1
#

pLDDT: mean 87.0, std 8.89, range [46.38, 95.88]

Secondary structure (DSSP, 8-state):
-PPPHHHHHHHHHHHHHHHHHHHHH---S-S--HHHHHHH--HHHHHHHHHHHHHHHIIIIIHHHHHHHHHHTTT-S---SS-----PPPHHHHHHHHHHHHHHHTTSS---HHHH--

Foldseek 3Di:
DDDDPQLVVVLVVVLVVLVVVLVVPPDQPDPDDVPLCVVVVDPVCSVCVRSVVVSCCCVPPVSVLVSVQSRCVVPDPDGDSDDPPPDDQDVVNVVVVVVVVVCVVVVVDDDDPVVVVD

Radius of gyration: 22.07 Å; chains: 1; bounding box: 54×39×51 Å

Sequence (118 aa):
MALSKKQKQAIKNLLAQKIENKLATYDRETTSMPFLARLIQDNEKTAAYPFIHSMATTLGMLIYKEVSVIVASENSDECFRNYGVGGVLSDAQKSVISKIVNQLRNGERIADIEKEKN